Protein AF-A0AA35R5V0-F1 (afdb_monomer_lite)

pLDDT: mean 74.31, std 9.07, range [49.41, 87.0]

Secondary structure (DSSP, 8-state):
-EEEEEEEETTEEEEEEEE--TT---HHHHHHHHHHHHHHHHHTT--SS-EEEEEE-S-------SHHHHHHTTTSEEEEEEEEEETTEEEEEEEEEEEETTEEEEEETTS-EEEEESS--

Foldseek 3Di:
DKDWDWDDDLAEIEIEIADDDAQDDDPVNQVVCQVVVVVVCVVVVVHPYDYHYHYHHPDPPPPPPALVVLVVQAQHWDWDAAPDQDVNDRIAIAHFHDGDRFWTWGQGPVRDIDIAGPPRD

Structure (mmCIF, N/CA/C/O backbone):
data_AF-A0AA35R5V0-F1
#
_entry.id   AF-A0AA35R5V0-F1
#
loop_
_atom_site.group_PDB
_atom_site.id
_atom_site.type_symbol
_atom_site.label_atom_id
_atom_site.label_alt_id
_atom_site.label_comp_id
_atom_site.label_asym_id
_atom_site.label_entity_id
_atom_site.label_seq_id
_atom_site.pdbx_PDB_ins_code
_atom_site.Cartn_x
_atom_site.Cartn_y
_atom_site.Cartn_z
_atom_site.occupancy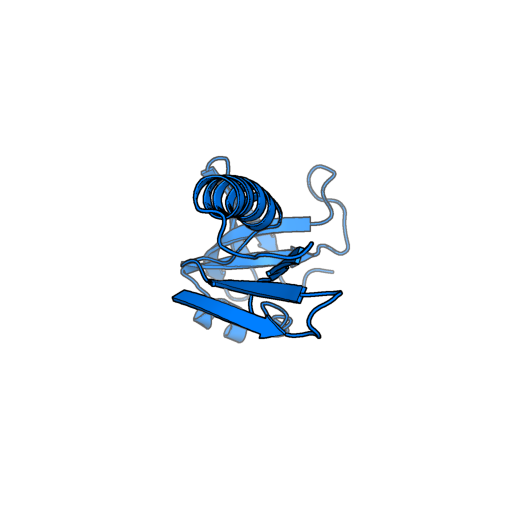
_atom_site.B_iso_or_equiv
_atom_site.auth_seq_id
_atom_site.auth_comp_id
_atom_site.auth_asym_id
_atom_site.auth_atom_id
_atom_site.pdbx_PDB_model_num
ATOM 1 N N . MET A 1 1 ? -11.446 -4.485 -2.798 1.00 61.31 1 MET A N 1
ATOM 2 C CA . MET A 1 1 ? -12.205 -4.832 -1.579 1.00 61.31 1 MET A CA 1
ATOM 3 C C . MET A 1 1 ? -12.143 -3.644 -0.629 1.00 61.31 1 MET A C 1
ATOM 5 O O . MET A 1 1 ? -11.156 -2.916 -0.686 1.00 61.31 1 MET A O 1
ATOM 9 N N . VAL A 1 2 ? -13.176 -3.391 0.172 1.00 70.44 2 VAL A N 1
ATOM 10 C CA . VAL A 1 2 ? -13.126 -2.376 1.235 1.00 70.44 2 VAL A CA 1
ATOM 11 C C . VAL A 1 2 ? -13.579 -3.052 2.514 1.00 70.44 2 VAL A C 1
ATOM 13 O O . VAL A 1 2 ? -14.650 -3.651 2.522 1.00 70.44 2 VAL A O 1
ATOM 16 N N . ASP A 1 3 ? -12.746 -2.986 3.541 1.00 75.56 3 ASP A N 1
ATOM 17 C CA . ASP A 1 3 ? -13.029 -3.533 4.864 1.00 75.56 3 ASP A CA 1
ATOM 18 C C . ASP A 1 3 ? -13.086 -2.379 5.873 1.00 75.56 3 ASP A C 1
ATOM 20 O O . ASP A 1 3 ? -12.347 -1.400 5.728 1.00 75.56 3 ASP A O 1
ATOM 24 N N . ILE A 1 4 ? -14.024 -2.431 6.817 1.00 80.19 4 ILE A N 1
ATOM 25 C CA . ILE A 1 4 ? -14.302 -1.337 7.754 1.00 80.19 4 ILE A CA 1
ATOM 26 C C . ILE A 1 4 ? -14.350 -1.914 9.160 1.00 80.19 4 ILE A C 1
ATOM 28 O O . ILE A 1 4 ? -15.168 -2.786 9.449 1.00 80.19 4 ILE A O 1
ATOM 32 N N . GLU A 1 5 ? -13.526 -1.364 10.042 1.00 81.12 5 GLU A N 1
ATOM 33 C CA . GLU A 1 5 ? -13.457 -1.743 11.444 1.00 81.12 5 GLU A CA 1
ATOM 34 C C . GLU A 1 5 ? -13.734 -0.524 12.328 1.00 81.12 5 GLU A C 1
ATOM 36 O O . GLU A 1 5 ? -13.123 0.535 12.169 1.00 81.12 5 GLU A O 1
ATOM 41 N N . LEU A 1 6 ? -14.671 -0.666 13.268 1.00 80.25 6 LEU A N 1
ATOM 42 C CA . LEU A 1 6 ? -14.918 0.333 14.303 1.00 80.25 6 LEU A CA 1
ATOM 43 C C . LEU A 1 6 ? -14.220 -0.105 15.588 1.00 80.25 6 LEU A C 1
ATOM 45 O O . LEU A 1 6 ? -14.548 -1.144 16.159 1.00 80.25 6 LEU A O 1
ATOM 49 N N . THR A 1 7 ? -13.286 0.708 16.061 1.00 78.44 7 THR A N 1
ATOM 50 C CA . THR A 1 7 ? -12.549 0.472 17.304 1.00 78.44 7 THR A CA 1
ATOM 51 C C . THR A 1 7 ? -12.643 1.679 18.237 1.00 78.44 7 THR A C 1
ATOM 53 O O . THR A 1 7 ? -13.113 2.754 17.862 1.00 78.44 7 THR A O 1
ATOM 56 N N . GLY A 1 8 ? -12.227 1.496 19.490 1.00 73.31 8 GLY A N 1
ATOM 57 C CA . GLY A 1 8 ? -12.258 2.542 20.512 1.00 73.31 8 GLY A CA 1
ATOM 58 C C . GLY A 1 8 ? -13.498 2.508 21.408 1.00 73.31 8 GLY A C 1
ATOM 59 O O . GLY A 1 8 ? -14.287 1.565 21.418 1.00 73.31 8 GLY A O 1
ATOM 60 N N . ASN A 1 9 ? -13.621 3.538 22.234 1.00 74.25 9 ASN A N 1
ATOM 61 C CA . ASN A 1 9 ? -14.614 3.699 23.293 1.00 74.25 9 ASN A CA 1
ATOM 62 C C . ASN A 1 9 ? -15.533 4.897 22.989 1.00 74.25 9 ASN A C 1
ATOM 64 O O . ASN A 1 9 ? -15.225 5.709 22.124 1.00 74.25 9 ASN A O 1
ATOM 68 N N . ARG A 1 10 ? -16.676 5.023 23.688 1.00 66.69 10 ARG A N 1
ATOM 69 C CA . ARG A 1 10 ? -17.729 6.029 23.390 1.00 66.69 10 ARG A CA 1
ATOM 70 C C . ARG A 1 10 ? -17.229 7.474 23.226 1.00 66.69 10 ARG A C 1
ATOM 72 O O . ARG A 1 10 ? -17.850 8.247 22.517 1.00 66.69 10 ARG A O 1
ATOM 79 N N . SER A 1 11 ? -16.130 7.845 23.875 1.00 71.19 11 SER A N 1
ATOM 80 C CA . SER A 1 11 ? -15.534 9.185 23.811 1.00 71.19 11 SER A CA 1
ATOM 81 C C . SER A 1 11 ? -14.436 9.353 22.749 1.00 71.19 11 SER A C 1
ATOM 83 O O . SER A 1 11 ? -14.046 10.486 22.477 1.00 71.19 11 SER A O 1
ATOM 85 N N . GLN A 1 12 ? -13.919 8.266 22.165 1.00 71.12 12 GLN A N 1
ATOM 86 C CA . GLN A 1 12 ? -12.884 8.269 21.125 1.00 71.12 12 GLN A CA 1
ATOM 87 C C . GLN A 1 12 ? -13.117 7.098 20.162 1.00 71.12 12 GLN A C 1
ATOM 89 O O . GLN A 1 12 ? -12.480 6.049 20.273 1.00 71.12 12 GLN A O 1
ATOM 94 N N . GLN A 1 13 ? -14.050 7.269 19.225 1.00 82.44 13 GLN A N 1
ATOM 95 C CA . GLN A 1 13 ? -14.308 6.264 18.193 1.00 82.44 13 GLN A CA 1
ATOM 96 C C . GLN A 1 13 ? -13.274 6.376 17.071 1.00 82.44 13 GLN A C 1
ATOM 98 O O . GLN A 1 13 ? -12.958 7.474 16.612 1.00 82.44 13 GLN A O 1
ATOM 103 N N . ILE A 1 14 ? -12.754 5.242 16.612 1.00 84.25 14 ILE A N 1
ATOM 104 C CA . ILE A 1 14 ? -11.834 5.149 15.480 1.00 84.25 14 ILE A CA 1
ATOM 105 C C . ILE A 1 14 ? -12.502 4.295 14.406 1.00 84.25 14 ILE A C 1
ATOM 107 O O . ILE A 1 14 ? -12.871 3.149 14.651 1.00 84.25 14 ILE A O 1
ATOM 111 N N . ILE A 1 15 ? -12.649 4.861 13.213 1.00 85.75 15 ILE A N 1
ATOM 112 C CA . ILE A 1 15 ? -13.161 4.161 12.037 1.00 85.75 15 ILE A CA 1
ATOM 113 C C . ILE A 1 15 ? -11.956 3.860 11.155 1.00 85.75 15 ILE A C 1
ATOM 115 O O . ILE A 1 15 ? -11.420 4.762 10.509 1.00 85.75 15 ILE A O 1
ATOM 119 N N . GLN A 1 16 ? -11.509 2.608 11.149 1.00 85.88 16 GLN A N 1
ATOM 120 C CA . GLN A 1 16 ? -10.457 2.146 10.254 1.00 85.88 16 GLN A CA 1
ATOM 121 C C . GLN A 1 16 ? -11.060 1.589 8.976 1.00 85.88 16 GLN A C 1
ATOM 123 O O . GLN A 1 16 ? -11.891 0.689 9.002 1.00 85.88 16 GLN A O 1
ATOM 128 N N . VAL A 1 17 ? -10.617 2.123 7.843 1.00 83.69 17 VAL A N 1
ATOM 129 C CA . VAL A 1 17 ? -11.050 1.686 6.519 1.00 83.69 17 VAL A CA 1
ATOM 130 C C . VAL A 1 17 ? -9.849 1.154 5.757 1.00 83.69 17 VAL A C 1
ATOM 132 O O . VAL A 1 17 ? -8.913 1.891 5.434 1.00 83.69 17 VAL A O 1
ATOM 135 N N . TYR A 1 18 ? -9.895 -0.133 5.438 1.00 81.88 18 TYR A N 1
ATOM 136 C CA . TYR A 1 18 ? -8.913 -0.809 4.611 1.00 81.88 18 TYR A CA 1
ATOM 137 C C . TYR A 1 18 ? -9.385 -0.815 3.169 1.00 81.88 18 TYR A C 1
ATOM 139 O O . TYR A 1 18 ? -10.326 -1.517 2.803 1.00 81.88 18 TYR A O 1
ATOM 147 N N . ILE A 1 19 ? -8.716 -0.034 2.329 1.00 79.44 19 ILE A N 1
ATOM 148 C CA . ILE A 1 19 ? -9.016 0.015 0.903 1.00 79.44 19 ILE A CA 1
ATOM 149 C C . ILE A 1 19 ? -8.055 -0.862 0.113 1.00 79.44 19 ILE A C 1
ATOM 151 O O . ILE A 1 19 ? -6.836 -0.822 0.287 1.00 79.44 19 ILE A O 1
ATOM 155 N N . GLU A 1 20 ? -8.615 -1.626 -0.816 1.00 70.69 20 GLU A N 1
ATOM 156 C CA . GLU A 1 20 ? -7.876 -2.423 -1.779 1.00 70.69 20 GLU A CA 1
ATOM 157 C C . GLU A 1 20 ? -8.391 -2.144 -3.190 1.00 70.69 20 GLU A C 1
ATOM 159 O O . GLU A 1 20 ? -9.583 -2.263 -3.493 1.00 70.69 20 GLU A O 1
ATOM 164 N N . LYS A 1 21 ? -7.454 -1.802 -4.072 1.00 68.69 21 LYS A N 1
ATOM 165 C CA . LYS A 1 21 ? -7.695 -1.488 -5.478 1.00 68.69 21 LYS A CA 1
ATOM 166 C C . LYS A 1 21 ? -6.804 -2.368 -6.342 1.00 68.69 21 LYS A C 1
ATOM 168 O O . LYS A 1 21 ? -5.626 -2.546 -6.026 1.00 68.69 21 LYS A O 1
ATOM 173 N N . SER A 1 22 ? -7.339 -2.876 -7.452 1.00 51.97 22 SER A N 1
ATOM 174 C CA . SER A 1 22 ? -6.546 -3.597 -8.450 1.00 51.97 22 SER A CA 1
ATOM 175 C C . SER A 1 22 ? -5.408 -2.701 -8.933 1.00 51.97 22 SER A C 1
ATOM 177 O O . SER A 1 22 ? -5.629 -1.611 -9.462 1.00 51.97 22 SER A O 1
ATOM 179 N N . GLY A 1 23 ? -4.172 -3.135 -8.690 1.00 57.84 23 GLY A N 1
ATOM 180 C CA . GLY A 1 23 ? -3.003 -2.289 -8.887 1.00 57.84 23 GLY A CA 1
ATOM 181 C C . GLY A 1 23 ? -2.744 -1.324 -7.731 1.00 57.84 23 GLY A C 1
ATOM 182 O O . GLY A 1 23 ? -2.339 -0.196 -7.978 1.00 57.84 23 GLY A O 1
ATOM 183 N N . GLY A 1 24 ? -2.943 -1.739 -6.483 1.00 63.09 24 GLY A N 1
ATOM 184 C CA . GLY A 1 24 ? -2.437 -1.068 -5.286 1.00 63.09 24 GLY A CA 1
ATOM 185 C C . GLY A 1 24 ? -3.029 0.312 -4.982 1.00 63.09 24 GLY A C 1
ATOM 186 O O . GLY A 1 24 ? -3.498 1.063 -5.844 1.00 63.09 24 GLY A O 1
ATOM 187 N N . VAL A 1 25 ? -2.956 0.675 -3.710 1.00 68.00 25 VAL A N 1
ATOM 188 C CA . VAL A 1 25 ? -3.471 1.943 -3.193 1.00 68.00 25 VAL A CA 1
ATOM 189 C C . VAL A 1 25 ? -2.326 2.935 -3.040 1.00 68.00 25 VAL A C 1
ATOM 191 O O . VAL A 1 25 ? -1.247 2.585 -2.562 1.00 68.00 25 VAL A O 1
ATOM 194 N N . LEU A 1 26 ? -2.527 4.181 -3.471 1.00 68.62 26 LEU A N 1
ATOM 195 C CA . LEU A 1 26 ? -1.607 5.265 -3.137 1.00 68.62 26 LEU A CA 1
ATOM 196 C C . LEU A 1 26 ? -2.130 6.105 -1.993 1.00 68.62 26 LEU A C 1
ATOM 198 O O . LEU A 1 26 ? -3.328 6.202 -1.777 1.00 68.62 26 LEU A O 1
ATOM 202 N N . ILE A 1 27 ? -1.215 6.868 -1.403 1.00 70.56 27 ILE A N 1
ATOM 203 C CA . ILE A 1 27 ? -1.540 7.949 -0.471 1.00 70.56 27 ILE A CA 1
ATOM 204 C C . ILE A 1 27 ? -2.594 8.894 -1.066 1.00 70.56 27 ILE A C 1
ATOM 206 O O . ILE A 1 27 ? -3.505 9.295 -0.360 1.00 70.56 27 ILE A O 1
ATOM 210 N N . SER A 1 28 ? -2.525 9.212 -2.368 1.00 70.25 28 SER A N 1
ATOM 211 C CA . SER A 1 28 ? -3.558 10.039 -3.011 1.00 70.25 28 SER A CA 1
ATOM 212 C C . SER A 1 28 ? -4.934 9.373 -2.995 1.00 70.25 28 SER A C 1
ATOM 214 O O . SER A 1 28 ? -5.922 10.059 -2.790 1.00 70.25 28 SER A O 1
ATOM 216 N N . ASP A 1 29 ? -4.988 8.053 -3.208 1.00 76.00 29 ASP A N 1
ATOM 217 C CA . ASP A 1 29 ? -6.242 7.302 -3.139 1.00 76.00 29 ASP A CA 1
ATOM 218 C C . ASP A 1 29 ? -6.765 7.312 -1.681 1.00 76.00 29 ASP A C 1
ATOM 220 O O . ASP A 1 29 ? -7.940 7.587 -1.472 1.00 76.00 29 ASP A O 1
ATOM 224 N N . CYS A 1 30 ? -5.896 7.152 -0.669 1.00 78.38 30 CYS A N 1
ATOM 225 C CA . CYS A 1 30 ? -6.278 7.294 0.746 1.00 78.38 30 CYS A CA 1
ATOM 226 C C . CYS A 1 30 ? -6.842 8.687 1.069 1.00 78.38 30 CYS A C 1
ATOM 228 O O . CYS A 1 30 ? -7.850 8.792 1.756 1.00 78.38 30 CYS A O 1
ATOM 230 N N . VAL A 1 31 ? -6.218 9.757 0.563 1.00 79.19 31 VAL A N 1
ATOM 231 C CA . VAL A 1 31 ? -6.675 11.140 0.790 1.00 79.19 31 VAL A CA 1
ATOM 232 C C . VAL A 1 31 ? -8.036 11.386 0.144 1.00 79.19 31 VAL A C 1
ATOM 234 O O . VAL A 1 31 ? -8.905 11.981 0.775 1.00 79.19 31 VAL A O 1
ATOM 237 N N . THR A 1 32 ? -8.236 10.928 -1.095 1.00 83.38 32 THR A N 1
ATOM 238 C CA . THR A 1 32 ? -9.525 11.058 -1.788 1.00 83.38 32 THR A CA 1
ATOM 239 C C . THR A 1 32 ? -10.624 10.327 -1.032 1.00 83.38 32 THR A C 1
ATOM 241 O O . THR A 1 32 ? -11.645 10.930 -0.718 1.00 83.38 32 THR A O 1
ATOM 244 N N . VAL A 1 33 ? -10.390 9.061 -0.678 1.00 84.44 33 VAL A N 1
ATOM 245 C CA . VAL A 1 33 ? -11.377 8.266 0.058 1.00 84.44 33 VAL A CA 1
ATOM 246 C C . VAL A 1 33 ? -11.634 8.870 1.443 1.00 84.44 33 VAL A C 1
ATOM 248 O O . VAL A 1 33 ? -12.773 8.880 1.887 1.00 84.44 33 VAL A O 1
ATOM 251 N N . SER A 1 34 ? -10.620 9.436 2.106 1.00 83.75 34 SER A N 1
ATOM 252 C CA . SER A 1 34 ? -10.774 10.022 3.445 1.00 83.75 34 SER A CA 1
ATOM 253 C C . SER A 1 34 ? -11.651 11.259 3.438 1.00 83.75 34 SER A C 1
ATOM 255 O O . SER A 1 34 ? -12.374 11.476 4.404 1.00 83.75 34 SER A O 1
ATOM 257 N N . ARG A 1 35 ? -11.584 12.068 2.377 1.00 85.25 35 ARG A N 1
ATOM 258 C CA . ARG A 1 35 ? -12.461 13.233 2.230 1.00 85.25 35 ARG A CA 1
ATOM 259 C C . ARG A 1 35 ? -13.886 12.798 1.932 1.00 85.25 35 ARG A C 1
ATOM 261 O O . ARG A 1 35 ? -14.789 13.168 2.664 1.00 85.25 35 ARG A O 1
ATOM 268 N N . GLU A 1 36 ? -14.055 11.943 0.928 1.00 86.25 36 GLU A N 1
ATOM 269 C CA . GLU A 1 36 ? -15.384 11.533 0.470 1.00 86.25 36 GLU A CA 1
ATOM 270 C C . GLU A 1 36 ? -16.143 10.700 1.517 1.00 86.25 36 GLU A C 1
ATOM 272 O O . GLU A 1 36 ? -17.353 10.856 1.674 1.00 86.25 36 GLU A O 1
ATOM 277 N N . LEU A 1 37 ? -15.446 9.834 2.265 1.00 84.19 37 LEU A N 1
ATOM 278 C CA . LEU A 1 37 ? -16.050 9.117 3.391 1.00 84.19 37 LEU A CA 1
ATOM 279 C C . LEU A 1 37 ? -16.355 10.048 4.558 1.00 84.19 37 LEU A C 1
ATOM 281 O O . LEU A 1 37 ? -17.427 9.909 5.131 1.00 84.19 37 LEU A O 1
ATOM 285 N N . GLY A 1 38 ? -15.460 10.982 4.894 1.00 83.12 38 GLY A N 1
ATOM 286 C CA . GLY A 1 38 ? -15.712 11.966 5.950 1.00 83.12 38 GLY A CA 1
ATOM 287 C C . GLY A 1 38 ? -16.980 12.770 5.672 1.00 83.12 38 GLY A C 1
ATOM 288 O O . GLY A 1 38 ? -17.912 12.727 6.462 1.00 83.12 38 GLY A O 1
ATOM 289 N N . GLU A 1 39 ? -17.080 13.375 4.484 1.00 84.69 39 GLU A N 1
ATOM 290 C CA . GLU A 1 39 ? -18.253 14.166 4.084 1.00 84.69 39 GLU A CA 1
ATOM 291 C C . GLU A 1 39 ? -19.560 13.362 4.158 1.00 84.69 39 GLU A C 1
ATOM 293 O O . GLU A 1 39 ? -20.577 13.864 4.630 1.00 84.69 39 GLU A O 1
ATOM 298 N N . ARG A 1 40 ? -19.539 12.088 3.748 1.00 83.75 40 ARG A N 1
ATOM 299 C CA . ARG A 1 40 ? -20.717 11.212 3.845 1.00 83.75 40 ARG A CA 1
ATOM 300 C C . ARG A 1 40 ? -21.064 10.790 5.269 1.00 83.75 40 ARG A C 1
ATOM 302 O O . ARG A 1 40 ? -22.238 10.547 5.544 1.00 83.75 40 ARG A O 1
ATOM 309 N N . LEU A 1 41 ? -20.068 10.623 6.133 1.00 80.31 41 LEU A N 1
ATOM 310 C CA . LEU A 1 41 ? -20.276 10.278 7.539 1.00 80.31 41 LEU A CA 1
ATOM 311 C C . LEU A 1 41 ? -20.858 11.471 8.307 1.00 80.31 41 LEU A C 1
ATOM 313 O O . LEU A 1 41 ? -21.772 11.269 9.103 1.00 80.31 41 LEU A O 1
ATOM 317 N N . ASP A 1 42 ? -20.392 12.688 8.010 1.00 78.19 42 ASP A N 1
ATOM 318 C CA . ASP A 1 42 ? -20.946 13.934 8.548 1.00 78.19 42 ASP A CA 1
ATOM 319 C C . ASP A 1 42 ? -22.375 14.198 8.039 1.00 78.19 42 ASP A C 1
ATOM 321 O O . ASP A 1 42 ? -23.253 14.527 8.829 1.00 78.19 42 ASP A O 1
ATOM 325 N N . GLU A 1 43 ? -22.662 13.992 6.745 1.00 81.81 43 GLU A N 1
ATOM 326 C CA . GLU A 1 43 ? -24.017 14.191 6.194 1.00 81.81 43 GLU A CA 1
ATOM 327 C C . GLU A 1 43 ? -25.058 13.243 6.814 1.00 81.81 43 GLU A C 1
ATOM 329 O O 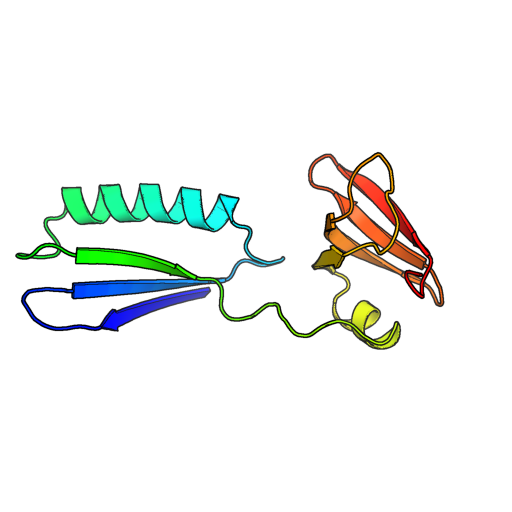. GLU A 1 43 ? -26.222 13.606 6.983 1.00 81.81 43 GLU A O 1
ATOM 334 N N . LYS A 1 44 ? -24.652 12.011 7.136 1.00 75.56 44 LYS A N 1
ATOM 335 C CA . LYS A 1 44 ? -25.553 10.974 7.652 1.00 75.56 44 LYS A CA 1
ATOM 336 C C . LYS A 1 44 ? -25.628 10.896 9.176 1.00 75.56 44 LYS A C 1
ATOM 338 O O . LYS A 1 44 ? -26.322 10.005 9.661 1.00 75.56 44 LYS A O 1
ATOM 343 N N . ASP A 1 45 ? -24.932 11.778 9.896 1.00 69.94 45 ASP A N 1
ATOM 344 C CA . ASP A 1 45 ? -24.881 11.810 11.367 1.00 69.94 45 ASP A CA 1
ATOM 345 C C . ASP A 1 45 ? -24.613 10.408 11.960 1.00 69.94 45 ASP A C 1
ATOM 347 O O . ASP A 1 45 ? -25.294 9.915 12.856 1.00 69.94 45 ASP A O 1
ATOM 351 N N . VAL A 1 46 ? -23.652 9.682 11.371 1.00 65.75 46 VAL A N 1
ATOM 352 C CA . VAL A 1 46 ? -23.478 8.233 11.620 1.00 65.75 46 VAL A CA 1
ATOM 353 C C . VAL A 1 46 ? -22.933 7.946 13.027 1.00 65.75 46 VAL A C 1
ATOM 355 O O . VAL A 1 46 ? -22.972 6.806 13.492 1.00 65.75 46 VAL A O 1
ATOM 358 N N . THR A 1 47 ? -22.424 8.966 13.723 1.00 63.06 47 THR A N 1
ATOM 359 C CA . THR A 1 47 ? -21.856 8.845 15.068 1.00 63.06 47 THR A CA 1
ATOM 360 C C . THR A 1 47 ? -22.335 9.982 15.968 1.00 63.06 47 THR A C 1
ATOM 362 O O . THR A 1 47 ? -22.121 11.146 15.648 1.00 63.06 47 THR A O 1
ATOM 365 N N . GLU A 1 48 ? -22.862 9.653 17.148 1.00 64.12 48 GLU A N 1
ATOM 366 C CA . GLU A 1 48 ? -23.283 10.636 18.166 1.00 64.12 48 GLU A CA 1
ATOM 367 C C . GLU A 1 48 ? -22.094 11.354 18.853 1.00 64.12 48 GLU A C 1
ATOM 369 O O . GLU A 1 48 ? -22.276 12.312 19.606 1.00 64.12 48 GLU A O 1
ATOM 374 N N . ASN A 1 49 ? -20.857 10.899 18.614 1.00 66.19 49 ASN A N 1
ATOM 375 C CA . ASN A 1 49 ? -19.636 11.348 19.285 1.00 66.19 49 ASN A CA 1
ATOM 376 C C . ASN A 1 49 ? -18.507 11.642 18.283 1.00 66.19 49 ASN A C 1
ATOM 378 O O . ASN A 1 49 ? -18.497 11.137 17.165 1.00 66.19 49 ASN A O 1
ATOM 382 N N . SER A 1 50 ? -17.505 12.428 18.698 1.00 73.19 50 SER A N 1
ATOM 383 C CA . SER A 1 50 ? -16.328 12.711 17.866 1.00 73.19 50 SER A CA 1
ATOM 384 C C . SER A 1 50 ? -15.584 11.427 17.480 1.00 73.19 50 SER A C 1
ATOM 386 O O . SER A 1 50 ? -15.185 10.642 18.346 1.00 73.19 50 SER A O 1
ATOM 388 N N . TYR A 1 51 ? -15.352 11.250 16.179 1.00 79.50 51 TYR A N 1
ATOM 389 C CA . TYR A 1 51 ? -14.657 10.097 15.615 1.00 79.50 51 TYR A CA 1
ATOM 390 C C . TYR A 1 51 ? -13.330 10.498 14.953 1.00 79.50 51 TYR A C 1
ATOM 392 O O . TYR A 1 51 ? -13.108 11.649 14.573 1.00 79.50 51 TYR A O 1
ATOM 400 N N . ARG A 1 52 ? -12.425 9.529 14.800 1.00 82.38 52 ARG A N 1
ATOM 401 C CA . ARG A 1 52 ? -11.208 9.633 13.990 1.00 82.38 52 ARG A CA 1
ATOM 402 C C . ARG A 1 52 ? -11.298 8.640 12.837 1.00 82.38 52 ARG A C 1
ATOM 404 O O . ARG A 1 52 ? -11.377 7.438 13.067 1.00 82.38 52 ARG A O 1
ATOM 411 N N . LEU A 1 53 ? -11.259 9.141 11.606 1.00 85.00 53 LEU A N 1
ATOM 412 C CA . LEU A 1 53 ? -11.212 8.312 10.403 1.00 85.00 53 LEU A CA 1
ATOM 413 C C . LEU A 1 53 ? -9.757 8.001 10.034 1.00 85.00 53 LEU A C 1
ATOM 415 O O . LEU A 1 53 ? -8.953 8.912 9.831 1.00 85.00 53 LEU A O 1
ATOM 419 N N . GLU A 1 54 ? -9.425 6.719 9.916 1.00 84.00 54 GLU A N 1
ATOM 420 C CA . GLU A 1 54 ? -8.118 6.240 9.471 1.00 84.00 54 GLU A CA 1
ATOM 421 C C . GLU A 1 54 ? -8.271 5.407 8.199 1.00 84.00 54 GLU A C 1
ATOM 423 O O . GLU A 1 54 ? -8.999 4.419 8.176 1.00 84.00 54 GLU A O 1
ATOM 428 N N . ILE A 1 55 ? -7.562 5.785 7.131 1.00 82.25 55 ILE A N 1
ATOM 429 C CA . ILE A 1 55 ? -7.582 5.038 5.869 1.00 82.25 55 ILE A CA 1
ATOM 430 C C . ILE A 1 55 ? -6.236 4.388 5.616 1.00 82.25 55 ILE A C 1
ATOM 432 O O . ILE A 1 55 ? -5.230 5.061 5.378 1.00 82.25 55 ILE A O 1
ATOM 436 N N . SER A 1 56 ? -6.262 3.064 5.579 1.00 74.12 56 SER A N 1
ATOM 437 C CA . SER A 1 56 ? -5.098 2.219 5.380 1.00 74.12 56 SER A CA 1
ATOM 438 C C . SER A 1 56 ? -5.285 1.340 4.152 1.00 74.12 56 SER A C 1
ATOM 440 O O . SER A 1 56 ? -6.393 1.036 3.724 1.00 74.12 56 SER A O 1
ATOM 442 N N . SER A 1 57 ? -4.180 0.916 3.550 1.00 72.50 57 SER A N 1
ATOM 443 C CA . SER A 1 57 ? -4.196 -0.191 2.594 1.00 72.50 57 SER A CA 1
ATOM 444 C C . SER A 1 57 ? -3.631 -1.424 3.292 1.00 72.50 57 SER A C 1
ATOM 446 O O . SER A 1 57 ? -2.547 -1.295 3.876 1.00 72.50 57 SER A O 1
ATOM 448 N N . PRO A 1 58 ? -4.282 -2.596 3.229 1.00 62.22 58 PRO A N 1
ATOM 449 C CA . PRO A 1 58 ? -3.741 -3.818 3.804 1.00 62.22 58 PRO A CA 1
ATOM 450 C C . PRO A 1 58 ? -2.471 -4.216 3.032 1.00 62.22 58 PRO A C 1
ATOM 452 O O . PRO A 1 58 ? -2.515 -4.753 1.934 1.00 62.22 58 PRO A O 1
ATOM 455 N N . GLY A 1 59 ? -1.317 -3.842 3.588 1.00 54.31 59 GLY A N 1
ATOM 456 C CA . GLY A 1 59 ? 0.019 -4.367 3.308 1.00 54.31 59 GLY A CA 1
ATOM 457 C C . GLY A 1 59 ? 0.421 -4.629 1.850 1.00 54.31 59 GLY A C 1
ATOM 458 O O . GLY A 1 59 ? 0.436 -5.773 1.410 1.00 54.31 59 GLY A O 1
ATOM 459 N N . ILE A 1 60 ? 0.982 -3.623 1.167 1.00 49.41 60 ILE A N 1
ATOM 460 C CA . ILE A 1 60 ? 2.002 -3.870 0.127 1.00 49.41 60 ILE A CA 1
ATOM 461 C C . ILE A 1 60 ? 3.381 -3.573 0.724 1.00 49.41 60 ILE A C 1
ATOM 463 O O . ILE A 1 60 ? 4.036 -2.599 0.361 1.00 49.41 60 ILE A O 1
ATOM 467 N N . GLU A 1 61 ? 3.839 -4.405 1.657 1.00 54.19 61 GLU A N 1
ATOM 468 C CA . GLU A 1 61 ? 5.259 -4.437 2.044 1.00 54.19 61 GLU A CA 1
ATOM 469 C C . GLU A 1 61 ? 5.807 -5.864 2.072 1.00 54.19 61 GLU A C 1
ATOM 471 O O . GLU A 1 61 ? 6.568 -6.243 2.956 1.00 54.19 61 GLU A O 1
ATOM 476 N N . ARG A 1 62 ? 5.493 -6.663 1.042 1.00 54.09 62 ARG A N 1
ATOM 477 C CA . ARG A 1 62 ? 6.430 -7.718 0.639 1.00 54.09 62 ARG A CA 1
ATOM 478 C C . ARG A 1 62 ? 7.503 -7.084 -0.246 1.00 54.09 62 ARG A C 1
ATOM 480 O O . ARG A 1 62 ? 7.211 -6.759 -1.397 1.00 54.09 62 ARG A O 1
ATOM 487 N N . PRO A 1 63 ? 8.728 -6.850 0.262 1.00 57.75 63 PRO A N 1
ATOM 488 C CA . PRO A 1 63 ? 9.812 -6.376 -0.581 1.00 57.75 63 PRO A CA 1
ATOM 489 C C . PRO A 1 63 ? 10.098 -7.439 -1.643 1.00 57.75 63 PRO A C 1
ATOM 491 O O . PRO A 1 63 ? 10.469 -8.564 -1.311 1.00 57.75 63 PRO A O 1
ATOM 494 N N . LEU A 1 64 ? 9.924 -7.082 -2.915 1.00 62.53 64 LEU A N 1
ATOM 495 C CA . LEU A 1 64 ? 10.309 -7.927 -4.042 1.00 62.53 64 LEU A CA 1
ATOM 496 C C . LEU A 1 64 ? 11.840 -8.025 -4.049 1.00 62.53 64 LEU A C 1
ATOM 498 O O . LEU A 1 64 ? 12.530 -7.041 -4.320 1.00 62.53 64 LEU A O 1
ATOM 502 N N . ARG A 1 65 ? 12.367 -9.185 -3.641 1.00 62.31 65 ARG A N 1
ATOM 503 C CA . ARG A 1 65 ? 13.812 -9.429 -3.479 1.00 62.31 65 ARG A CA 1
ATOM 504 C C . ARG A 1 65 ? 14.411 -10.269 -4.605 1.00 62.31 65 ARG A C 1
ATOM 506 O O 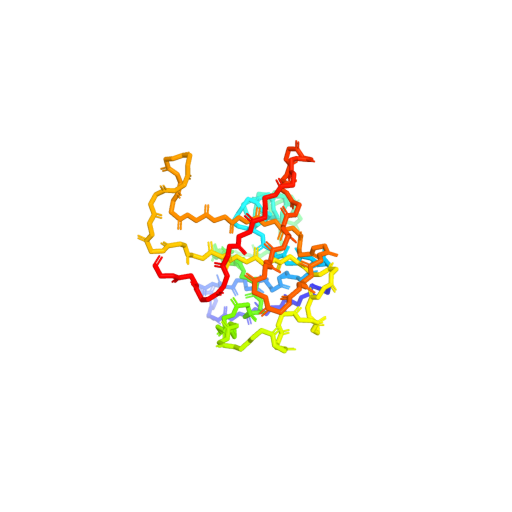. ARG A 1 65 ? 15.631 -10.275 -4.729 1.00 62.31 65 ARG A O 1
ATOM 513 N N . LYS A 1 66 ? 13.600 -10.975 -5.397 1.00 67.88 66 LYS A N 1
ATOM 514 C CA . LYS A 1 66 ? 14.050 -11.787 -6.537 1.00 67.88 66 LYS A CA 1
ATOM 515 C C . LYS A 1 66 ? 13.295 -11.389 -7.796 1.00 67.88 66 LYS A C 1
ATOM 517 O O . LYS A 1 66 ? 12.113 -11.074 -7.707 1.00 67.88 66 LYS A O 1
ATOM 522 N N . ILE A 1 67 ? 13.949 -11.473 -8.956 1.00 71.38 67 ILE A N 1
ATOM 523 C CA . ILE A 1 67 ? 13.325 -11.180 -10.258 1.00 71.38 67 ILE A CA 1
ATOM 524 C C . ILE A 1 67 ? 12.083 -12.056 -10.509 1.00 71.38 67 ILE A C 1
ATOM 526 O O . ILE A 1 67 ? 11.046 -11.548 -10.916 1.00 71.38 67 ILE A O 1
ATOM 530 N N . GLN A 1 68 ? 12.136 -13.325 -10.094 1.00 72.00 68 GLN A N 1
ATOM 531 C CA . GLN A 1 68 ? 11.019 -14.277 -10.170 1.00 72.00 68 GLN A CA 1
ATOM 532 C C . GLN A 1 68 ? 9.778 -13.840 -9.385 1.00 72.00 68 GLN A C 1
ATOM 534 O O . GLN A 1 68 ? 8.655 -14.206 -9.729 1.00 72.00 68 GLN A O 1
ATOM 539 N N . ASP A 1 69 ? 9.957 -13.063 -8.311 1.00 70.62 69 ASP A N 1
ATOM 540 C CA . ASP A 1 69 ? 8.812 -12.498 -7.608 1.00 70.62 69 ASP A CA 1
ATOM 541 C C . ASP A 1 69 ? 8.142 -11.443 -8.492 1.00 70.62 69 ASP A C 1
ATOM 543 O O . ASP A 1 69 ? 6.922 -11.444 -8.593 1.00 70.62 69 ASP A O 1
ATOM 547 N N . PHE A 1 70 ? 8.910 -10.591 -9.186 1.00 75.31 70 PHE A N 1
ATOM 548 C CA . PHE A 1 70 ? 8.357 -9.561 -10.073 1.00 75.31 70 PHE A CA 1
ATOM 549 C C . PHE A 1 70 ? 7.497 -10.165 -11.187 1.00 75.31 70 PHE A C 1
ATOM 551 O O . PHE A 1 70 ? 6.432 -9.619 -11.461 1.00 75.31 70 PHE A O 1
ATOM 558 N N . GLU A 1 71 ? 7.892 -11.302 -11.765 1.00 74.94 71 GLU A N 1
ATOM 559 C CA . GLU A 1 71 ? 7.103 -11.996 -12.796 1.00 74.94 71 GLU A CA 1
ATOM 560 C C . GLU A 1 71 ? 5.673 -12.310 -12.321 1.00 74.94 71 GLU A C 1
ATOM 562 O O . GLU A 1 71 ? 4.704 -12.095 -13.048 1.00 74.94 71 GLU A O 1
ATOM 567 N N . ARG A 1 72 ? 5.507 -12.718 -11.055 1.00 71.25 72 ARG A N 1
ATOM 568 C CA . ARG A 1 72 ? 4.186 -13.009 -10.462 1.00 71.25 72 ARG A CA 1
ATOM 569 C C . ARG A 1 72 ? 3.324 -11.767 -10.255 1.00 71.25 72 ARG A C 1
ATOM 571 O O . ARG A 1 72 ? 2.105 -11.877 -10.160 1.00 71.25 72 ARG A O 1
ATOM 578 N N . TYR A 1 73 ? 3.948 -10.597 -10.162 1.00 72.38 73 TYR A N 1
ATOM 579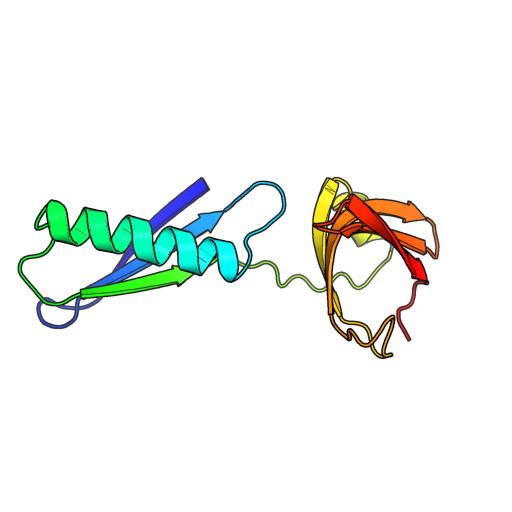 C CA . TYR A 1 73 ? 3.268 -9.318 -9.972 1.00 72.38 73 TYR A CA 1
ATOM 580 C C . TYR A 1 73 ? 3.188 -8.502 -11.266 1.00 72.38 73 TYR A C 1
ATOM 582 O O . TYR A 1 73 ? 2.802 -7.331 -11.218 1.00 72.38 73 TYR A O 1
ATOM 590 N N . VAL A 1 74 ? 3.504 -9.080 -12.431 1.00 80.62 74 VAL A N 1
ATOM 591 C CA . VAL A 1 74 ? 3.194 -8.447 -13.719 1.00 80.62 74 VAL A CA 1
ATOM 592 C C . VAL A 1 74 ? 1.690 -8.150 -13.767 1.00 80.62 74 VAL A C 1
ATOM 594 O O . VAL A 1 74 ? 0.853 -8.906 -13.276 1.00 80.62 74 VAL A O 1
ATOM 597 N N . GLY A 1 75 ? 1.336 -6.962 -14.244 1.00 74.62 75 GLY A N 1
ATOM 598 C CA . GLY A 1 75 ? -0.023 -6.430 -14.199 1.00 74.62 75 GLY A CA 1
ATOM 599 C C . GLY A 1 75 ? -0.411 -5.754 -12.877 1.00 74.62 75 GLY A C 1
ATOM 600 O O . GLY A 1 75 ? -1.419 -5.045 -12.846 1.00 74.62 75 GLY A O 1
ATOM 601 N N . HIS A 1 76 ? 0.382 -5.882 -11.811 1.00 72.38 76 HIS A N 1
ATOM 602 C CA . HIS A 1 76 ? 0.129 -5.232 -10.522 1.00 72.38 76 HIS A CA 1
ATOM 603 C C . HIS A 1 76 ? 0.907 -3.921 -10.399 1.00 72.38 76 HIS A C 1
ATOM 605 O O . HIS A 1 76 ? 1.901 -3.685 -11.080 1.00 72.38 76 HIS A O 1
ATOM 611 N N . ARG A 1 77 ? 0.463 -3.021 -9.519 1.00 71.81 77 ARG A N 1
ATOM 612 C CA . ARG A 1 77 ? 1.185 -1.769 -9.264 1.00 71.81 77 ARG A CA 1
ATOM 613 C C . ARG A 1 77 ? 2.252 -2.002 -8.219 1.00 71.81 77 ARG A C 1
ATOM 615 O O . ARG A 1 77 ? 1.968 -2.477 -7.125 1.00 71.81 77 ARG A O 1
ATOM 622 N N . VAL A 1 78 ? 3.469 -1.616 -8.567 1.00 74.75 78 VAL A N 1
ATOM 623 C CA . VAL A 1 78 ? 4.654 -1.791 -7.740 1.00 74.75 78 VAL A CA 1
ATOM 624 C C . VAL A 1 78 ? 5.224 -0.433 -7.349 1.00 74.75 78 VAL A C 1
ATOM 626 O O . VAL A 1 78 ? 5.178 0.545 -8.103 1.00 74.75 78 VAL A O 1
ATOM 629 N N . ARG A 1 79 ? 5.769 -0.368 -6.134 1.00 74.19 79 ARG A N 1
ATOM 630 C CA . ARG A 1 79 ? 6.547 0.770 -5.645 1.00 74.19 79 ARG A CA 1
ATOM 631 C C . ARG A 1 79 ? 8.007 0.357 -5.604 1.00 74.19 79 ARG A C 1
ATOM 633 O O . ARG A 1 79 ? 8.413 -0.398 -4.727 1.00 74.19 79 ARG A O 1
ATOM 640 N N . ILE A 1 80 ? 8.797 0.891 -6.525 1.00 76.12 80 ILE A N 1
ATOM 641 C CA . ILE A 1 80 ? 10.222 0.602 -6.626 1.00 76.12 80 ILE A CA 1
ATOM 642 C C . ILE A 1 80 ? 11.013 1.749 -6.000 1.00 76.12 80 ILE A C 1
ATOM 644 O O . ILE A 1 80 ? 10.894 2.912 -6.396 1.00 76.12 80 ILE A O 1
ATOM 648 N N . ARG A 1 81 ? 11.832 1.423 -5.000 1.00 72.31 81 ARG A N 1
ATOM 649 C CA . ARG A 1 81 ? 12.782 2.356 -4.392 1.00 72.31 81 ARG A CA 1
ATOM 650 C C . ARG A 1 81 ? 14.138 2.166 -5.061 1.00 72.31 81 ARG A C 1
ATOM 652 O O . ARG A 1 81 ? 14.714 1.089 -4.984 1.00 72.31 81 ARG A O 1
ATOM 659 N N . LEU A 1 82 ? 14.629 3.216 -5.707 1.00 72.44 82 LEU A N 1
ATOM 660 C CA . LEU A 1 82 ? 15.950 3.239 -6.323 1.00 72.44 82 LEU A CA 1
ATOM 661 C C . LEU A 1 82 ? 16.997 3.638 -5.283 1.00 72.44 82 LEU A C 1
ATOM 663 O O . LEU A 1 82 ? 16.740 4.513 -4.449 1.00 72.44 82 LEU A O 1
ATOM 667 N N . LYS A 1 83 ? 18.179 3.022 -5.344 1.00 65.62 83 LYS A N 1
ATOM 668 C CA . LYS A 1 83 ? 19.349 3.474 -4.580 1.00 65.62 83 LYS A CA 1
ATOM 669 C C . LYS A 1 83 ? 19.943 4.753 -5.193 1.00 65.62 83 LYS A C 1
ATOM 671 O O . LYS A 1 83 ? 20.234 5.699 -4.462 1.00 65.62 83 LYS A O 1
ATOM 676 N N . GLY A 1 84 ? 20.006 4.840 -6.525 1.00 65.19 84 GLY A N 1
ATOM 677 C CA . GLY A 1 84 ? 20.382 6.048 -7.272 1.00 65.19 84 GLY A CA 1
ATOM 678 C C . GLY A 1 84 ? 19.238 7.047 -7.529 1.00 65.19 84 GLY A C 1
ATOM 679 O O . GLY A 1 84 ? 18.054 6.761 -7.337 1.00 65.19 84 GLY A O 1
ATOM 680 N N . ARG A 1 85 ? 19.584 8.256 -7.998 1.00 60.41 85 ARG A N 1
ATOM 681 C CA . ARG A 1 85 ? 18.611 9.219 -8.549 1.00 60.41 85 ARG A CA 1
ATOM 682 C C . ARG A 1 85 ? 18.442 8.949 -10.043 1.00 60.41 85 ARG A C 1
ATOM 684 O O . ARG A 1 85 ? 19.370 9.186 -10.805 1.00 60.41 85 ARG A O 1
ATOM 691 N N . ARG A 1 86 ? 17.246 8.544 -10.479 1.00 63.84 86 ARG A N 1
ATOM 692 C CA . ARG A 1 86 ? 16.889 8.501 -11.907 1.00 63.84 86 ARG A CA 1
ATOM 693 C C . ARG A 1 86 ? 15.881 9.607 -12.198 1.00 63.84 86 ARG A C 1
ATOM 695 O O . ARG A 1 86 ? 14.858 9.683 -11.523 1.00 63.84 86 ARG A O 1
ATOM 702 N N . LYS A 1 87 ? 16.181 10.496 -13.153 1.00 62.50 87 LYS A N 1
ATOM 703 C CA . LYS A 1 87 ? 15.372 11.706 -13.433 1.00 62.50 87 LYS A CA 1
ATOM 704 C C . LYS A 1 87 ? 15.022 12.496 -12.145 1.00 62.50 87 LYS A C 1
ATOM 706 O O . LYS A 1 87 ? 13.884 12.907 -11.945 1.00 62.50 87 LYS A O 1
ATOM 711 N N . GLY A 1 88 ? 15.968 12.607 -11.204 1.00 65.94 88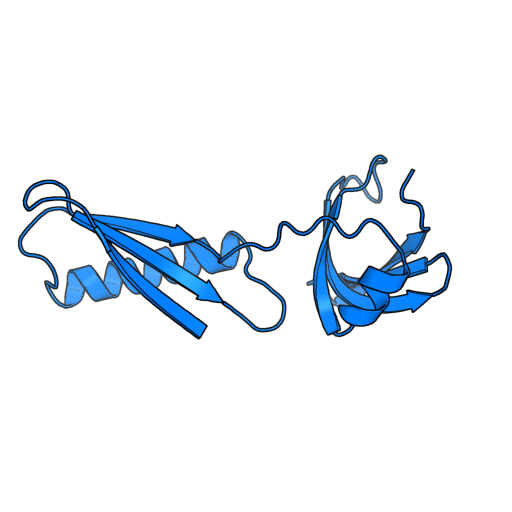 GLY A N 1
ATOM 712 C CA . GLY A 1 88 ? 15.776 13.294 -9.913 1.00 65.94 88 GLY A CA 1
ATOM 713 C C . GLY A 1 88 ? 14.897 12.570 -8.878 1.00 65.94 88 GLY A C 1
ATOM 714 O O . GLY A 1 88 ? 14.831 13.006 -7.730 1.00 65.94 88 GLY A O 1
ATOM 715 N N . LYS A 1 89 ? 14.267 11.438 -9.222 1.00 64.56 89 LYS A N 1
ATOM 716 C CA . LYS A 1 89 ? 13.369 10.684 -8.336 1.00 64.56 89 LYS A CA 1
ATOM 717 C C . LYS A 1 89 ? 14.068 9.431 -7.792 1.00 64.56 89 LYS A C 1
ATOM 719 O O . LYS A 1 89 ? 14.701 8.681 -8.529 1.00 64.56 89 LYS A O 1
ATOM 724 N N . ARG A 1 90 ? 13.948 9.199 -6.478 1.00 71.19 90 ARG A N 1
ATOM 725 C CA . ARG A 1 90 ? 14.433 7.982 -5.777 1.00 71.19 90 ARG A CA 1
ATOM 726 C C . ARG A 1 90 ? 13.352 6.907 -5.621 1.00 71.19 90 ARG A C 1
ATOM 728 O O . ARG A 1 90 ? 13.607 5.821 -5.112 1.00 71.19 90 ARG A O 1
ATOM 735 N N . LYS A 1 91 ? 12.115 7.234 -5.988 1.00 72.56 91 LYS A N 1
ATOM 736 C CA . LYS A 1 91 ? 10.948 6.362 -5.868 1.00 72.56 91 LYS A CA 1
ATOM 737 C C . LYS A 1 91 ? 10.202 6.400 -7.189 1.00 72.56 91 LYS A C 1
ATOM 739 O O . LYS A 1 91 ? 9.925 7.483 -7.704 1.00 72.56 91 LYS A O 1
ATOM 744 N N . ILE A 1 92 ? 9.886 5.226 -7.705 1.00 75.44 92 ILE A N 1
ATOM 745 C CA . ILE A 1 92 ? 9.073 5.038 -8.895 1.00 75.44 92 ILE A CA 1
ATOM 746 C C . ILE A 1 92 ? 7.840 4.252 -8.480 1.00 75.44 92 ILE A C 1
ATOM 748 O O . ILE A 1 92 ? 7.935 3.263 -7.755 1.00 75.44 92 ILE A O 1
ATOM 752 N N . VAL A 1 93 ? 6.677 4.726 -8.908 1.00 77.56 93 VAL A N 1
ATOM 753 C CA . VAL A 1 93 ? 5.404 4.072 -8.635 1.00 77.56 93 VAL A CA 1
ATOM 754 C C . VAL A 1 93 ? 4.661 3.934 -9.946 1.00 77.56 93 VAL A C 1
ATOM 756 O O . VAL A 1 93 ? 4.439 4.931 -10.634 1.00 77.56 93 VAL A O 1
ATOM 759 N N . GLY A 1 94 ? 4.279 2.710 -10.282 1.00 81.00 94 GLY A N 1
ATOM 760 C CA . GLY A 1 94 ? 3.598 2.429 -11.534 1.00 81.00 94 GLY A CA 1
ATOM 761 C C . GLY A 1 94 ? 3.232 0.960 -11.679 1.00 81.00 94 GLY A C 1
ATOM 762 O O . GLY A 1 94 ? 3.569 0.136 -10.828 1.00 81.00 94 GLY A O 1
ATOM 763 N N . LYS A 1 95 ? 2.480 0.647 -12.729 1.00 80.25 95 LYS A N 1
ATOM 764 C CA . LYS A 1 95 ? 2.041 -0.712 -13.038 1.00 80.25 95 LYS A CA 1
ATOM 765 C C . LYS A 1 95 ? 3.214 -1.490 -13.618 1.00 80.25 95 LYS A C 1
ATOM 767 O O . LYS A 1 95 ? 3.795 -1.055 -14.603 1.00 80.25 95 LYS A O 1
ATOM 772 N N . LEU A 1 96 ? 3.574 -2.610 -13.012 1.00 84.19 96 LEU A N 1
ATOM 773 C CA . LEU A 1 96 ? 4.537 -3.528 -13.590 1.00 84.19 96 LEU A CA 1
ATOM 774 C C . LEU A 1 96 ? 3.914 -4.115 -14.854 1.00 84.19 96 LEU A C 1
ATOM 776 O O . LEU A 1 96 ? 2.846 -4.718 -14.783 1.00 84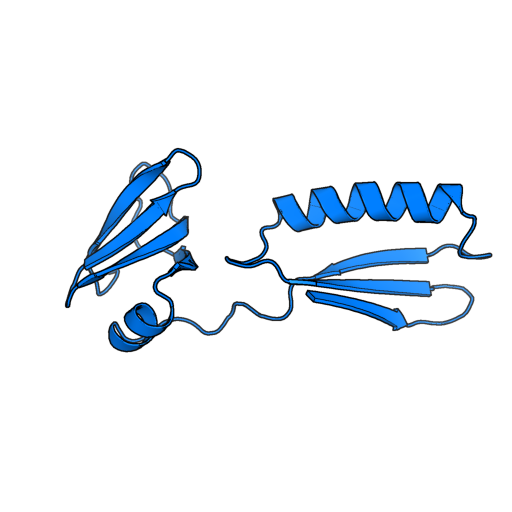.19 96 LEU A O 1
ATOM 780 N N . VAL A 1 97 ? 4.518 -3.862 -16.007 1.00 86.62 97 VAL A N 1
ATOM 781 C CA . VAL A 1 97 ? 3.978 -4.320 -17.295 1.00 86.62 97 VAL A CA 1
ATOM 782 C C . VAL A 1 97 ? 4.777 -5.471 -17.867 1.00 86.62 97 VAL A C 1
ATOM 784 O O . VAL A 1 97 ? 4.200 -6.311 -18.540 1.00 86.62 97 VAL A O 1
ATOM 787 N N . GLU A 1 98 ? 6.071 -5.523 -17.569 1.00 84.88 98 GLU A N 1
ATOM 788 C CA . GLU A 1 98 ? 6.975 -6.515 -18.130 1.00 84.88 98 GLU A CA 1
ATOM 789 C C . GLU A 1 98 ? 8.193 -6.667 -17.216 1.00 84.88 98 GLU A C 1
ATOM 791 O O . GLU A 1 98 ? 8.599 -5.723 -16.525 1.00 84.88 98 GLU A O 1
ATOM 796 N N . VAL A 1 99 ? 8.718 -7.885 -17.165 1.00 83.69 99 VAL A N 1
ATOM 797 C CA . VAL A 1 99 ? 9.890 -8.273 -16.387 1.00 83.69 99 VAL A CA 1
ATOM 798 C C . VAL A 1 99 ? 10.707 -9.207 -17.267 1.00 83.69 99 VAL A C 1
ATOM 800 O O . VAL A 1 99 ? 10.206 -10.246 -17.675 1.00 83.69 99 VAL A O 1
ATOM 803 N N . ASP A 1 100 ? 11.949 -8.827 -17.522 1.00 83.56 100 ASP A N 1
ATOM 804 C CA . ASP A 1 100 ? 12.999 -9.652 -18.110 1.00 83.56 100 ASP A CA 1
ATOM 805 C C . ASP A 1 100 ? 13.996 -10.076 -17.025 1.00 83.56 100 ASP A C 1
ATOM 807 O O . ASP A 1 100 ? 13.979 -9.555 -15.907 1.00 83.56 100 ASP A O 1
ATOM 811 N N . GLU A 1 101 ? 14.937 -10.956 -17.376 1.00 77.94 101 GLU A N 1
ATOM 812 C CA . GLU A 1 101 ? 15.960 -11.496 -16.466 1.00 77.94 101 GLU A CA 1
ATOM 813 C C . GLU A 1 101 ? 16.669 -10.421 -15.625 1.00 77.94 101 GLU A C 1
ATOM 815 O O . GLU A 1 101 ? 16.915 -10.620 -14.435 1.00 77.94 101 GLU A O 1
ATOM 820 N N . ASN A 1 102 ? 16.953 -9.260 -16.226 1.00 81.62 102 ASN A N 1
ATOM 821 C CA . ASN A 1 102 ? 17.631 -8.143 -15.565 1.00 81.62 102 ASN A CA 1
ATOM 822 C C . ASN A 1 102 ? 16.926 -6.795 -15.768 1.00 81.62 102 ASN A C 1
ATOM 824 O O . ASN A 1 102 ? 17.514 -5.757 -15.468 1.00 81.62 102 ASN A O 1
ATOM 828 N N . ILE A 1 103 ? 15.703 -6.752 -16.308 1.00 82.94 103 ILE A N 1
ATOM 829 C CA . ILE A 1 103 ? 15.013 -5.484 -16.595 1.00 82.94 103 ILE A CA 1
ATOM 830 C C . ILE A 1 103 ? 13.571 -5.538 -16.099 1.00 82.94 103 ILE A C 1
ATOM 832 O O . ILE A 1 103 ? 12.820 -6.450 -16.395 1.00 82.94 103 ILE A O 1
ATOM 836 N N . VAL A 1 104 ? 13.164 -4.523 -15.344 1.00 84.88 104 VAL A N 1
ATOM 837 C CA . VAL A 1 104 ? 11.814 -4.368 -14.804 1.00 84.88 104 VAL A CA 1
ATOM 838 C C . VAL A 1 104 ? 11.168 -3.157 -15.468 1.00 84.88 104 VAL A C 1
ATOM 840 O O . VAL A 1 104 ? 11.594 -2.019 -15.255 1.00 84.88 104 VAL A O 1
ATOM 843 N N . CYS A 1 105 ? 10.135 -3.382 -16.269 1.00 87.00 105 CYS A N 1
ATOM 844 C CA . CYS A 1 105 ? 9.408 -2.354 -17.003 1.00 87.00 105 CYS A CA 1
ATOM 845 C C . CYS A 1 105 ? 8.155 -1.927 -16.237 1.00 87.00 105 CYS A C 1
ATOM 847 O O . CYS A 1 105 ? 7.217 -2.698 -16.027 1.00 87.00 105 CYS A O 1
ATOM 849 N N . VAL A 1 106 ? 8.114 -0.655 -15.843 1.00 86.25 106 VAL A N 1
ATOM 850 C CA . VAL A 1 106 ? 7.008 -0.081 -15.073 1.00 86.25 106 VAL A CA 1
ATOM 851 C C . VAL A 1 106 ? 6.326 1.030 -15.858 1.00 86.25 106 VAL A C 1
ATOM 853 O O . VAL A 1 106 ? 6.957 2.018 -16.219 1.00 86.25 106 VAL A O 1
ATOM 856 N N . LEU A 1 107 ? 5.022 0.901 -16.072 1.00 84.25 107 LEU A N 1
ATOM 857 C CA . LEU A 1 107 ? 4.169 1.937 -16.636 1.00 84.25 107 LEU A CA 1
ATOM 858 C C . LEU A 1 107 ? 3.799 2.960 -15.559 1.00 84.25 107 LEU A C 1
ATOM 860 O O . LEU A 1 107 ? 3.120 2.655 -14.574 1.00 84.25 107 LEU A O 1
ATOM 864 N N . LEU A 1 108 ? 4.271 4.184 -15.744 1.00 82.50 108 LEU A N 1
ATOM 865 C CA . LEU A 1 108 ? 4.013 5.311 -14.866 1.00 82.50 108 LEU A CA 1
ATOM 866 C C . LEU A 1 108 ? 2.611 5.887 -15.104 1.00 82.50 108 LEU A C 1
ATOM 868 O O . LEU A 1 108 ? 1.943 5.604 -16.094 1.00 82.50 108 LEU A O 1
ATOM 872 N N . ARG A 1 109 ? 2.163 6.736 -14.174 1.00 72.19 109 ARG A N 1
ATOM 873 C CA . ARG A 1 109 ? 0.856 7.414 -14.252 1.00 72.19 109 ARG A CA 1
ATOM 874 C C . ARG A 1 109 ? 0.694 8.338 -15.459 1.00 72.19 109 ARG A C 1
ATOM 876 O O . ARG A 1 109 ? -0.432 8.631 -15.821 1.00 72.19 109 ARG A O 1
ATOM 883 N N . ASN A 1 110 ? 1.792 8.815 -16.028 1.00 75.81 110 ASN A N 1
ATOM 884 C CA . ASN A 1 110 ? 1.812 9.665 -17.216 1.00 75.81 110 ASN A CA 1
ATOM 885 C C . ASN A 1 110 ? 2.005 8.855 -18.505 1.00 75.81 110 ASN A C 1
ATOM 887 O O . ASN A 1 110 ? 2.547 9.383 -19.468 1.00 75.81 110 ASN A O 1
ATOM 891 N N . GLU A 1 111 ? 1.662 7.564 -18.475 1.00 76.50 111 GLU A N 1
ATOM 892 C CA . GLU A 1 111 ? 1.778 6.627 -19.600 1.00 76.50 111 GLU A CA 1
ATOM 893 C C . GLU A 1 111 ? 3.219 6.410 -20.107 1.00 76.50 111 GLU A C 1
ATOM 895 O O . GLU A 1 111 ? 3.453 5.618 -21.018 1.00 76.50 111 GLU A O 1
ATOM 900 N N . GLU A 1 112 ? 4.223 7.020 -19.463 1.00 81.25 112 GLU A N 1
ATOM 901 C CA . GLU A 1 112 ? 5.631 6.725 -19.711 1.00 81.25 112 GLU A CA 1
ATOM 902 C C . GLU A 1 112 ? 5.981 5.323 -19.196 1.00 81.25 112 GLU A C 1
ATOM 904 O O . GLU A 1 112 ? 5.647 4.942 -18.070 1.00 81.25 112 GLU A O 1
ATOM 909 N N . LYS A 1 113 ? 6.744 4.568 -19.987 1.00 84.62 113 LYS A N 1
ATOM 910 C CA . LYS A 1 113 ? 7.361 3.313 -19.547 1.00 84.62 113 LYS A CA 1
ATOM 911 C C . LYS A 1 113 ? 8.747 3.593 -18.966 1.00 84.62 113 LYS A C 1
ATOM 913 O O . LYS A 1 113 ? 9.584 4.242 -19.589 1.00 84.62 113 LYS A O 1
ATOM 918 N N . ALA A 1 114 ? 9.000 3.089 -17.765 1.00 82.81 114 ALA A N 1
ATOM 919 C CA . ALA A 1 114 ? 10.283 3.166 -17.088 1.00 82.81 114 ALA A CA 1
ATOM 920 C C . ALA A 1 114 ? 10.900 1.767 -16.975 1.00 82.81 114 ALA A C 1
ATOM 922 O O . ALA A 1 114 ? 10.493 0.978 -16.128 1.00 82.81 114 ALA A O 1
ATOM 923 N N . SER A 1 115 ? 11.913 1.486 -17.795 1.00 84.50 115 SER A N 1
ATOM 924 C CA . SER A 1 115 ? 12.677 0.229 -17.759 1.00 84.50 115 SER A CA 1
ATOM 925 C C . SER A 1 115 ? 13.838 0.346 -16.778 1.00 84.50 115 SER A C 1
ATOM 927 O O . SER A 1 115 ? 14.676 1.236 -16.932 1.00 84.50 115 SER A O 1
ATOM 929 N N . LEU A 1 116 ? 13.867 -0.471 -15.731 1.00 80.69 116 LEU A N 1
ATOM 930 C CA . LEU A 1 116 ? 14.841 -0.429 -14.638 1.00 80.69 116 LEU A CA 1
ATOM 931 C C . LEU A 1 116 ? 15.726 -1.667 -14.660 1.00 80.69 116 LEU A C 1
ATOM 933 O O . LEU A 1 116 ? 15.200 -2.766 -14.712 1.00 80.69 116 LEU A O 1
ATOM 937 N N . HIS A 1 117 ? 17.043 -1.499 -14.565 1.00 78.94 117 HIS A N 1
ATOM 938 C CA . HIS A 1 117 ? 17.951 -2.640 -14.492 1.00 78.94 117 HIS A CA 1
ATOM 939 C C . HIS A 1 117 ? 17.950 -3.251 -13.080 1.00 78.94 117 HIS A C 1
ATOM 941 O O . HIS A 1 117 ? 17.992 -2.522 -12.083 1.00 78.94 117 HIS A O 1
ATOM 947 N N . TRP A 1 118 ? 17.885 -4.576 -13.005 1.00 73.62 118 TRP A N 1
ATOM 948 C CA . TRP A 1 118 ? 17.948 -5.382 -11.794 1.00 73.62 118 TRP A CA 1
ATOM 949 C C . TRP A 1 118 ? 19.313 -6.096 -11.719 1.00 73.62 118 TRP A C 1
ATOM 951 O O . TRP A 1 118 ? 19.767 -6.594 -12.743 1.00 73.62 118 TRP A O 1
ATOM 961 N N . PRO A 1 119 ? 19.972 -6.187 -10.547 1.00 64.06 119 PRO A N 1
ATOM 962 C CA . PRO A 1 119 ? 19.576 -5.631 -9.258 1.00 64.06 119 PRO A CA 1
ATOM 963 C C . PRO A 1 119 ? 19.683 -4.106 -9.244 1.00 64.06 119 PRO A C 1
ATOM 965 O O . PRO A 1 119 ? 20.604 -3.514 -9.801 1.00 64.06 119 PRO A O 1
ATOM 968 N N . ILE A 1 120 ? 18.726 -3.465 -8.575 1.00 61.97 120 ILE A N 1
ATOM 969 C CA . ILE A 1 120 ? 18.701 -2.011 -8.404 1.00 61.97 120 ILE A CA 1
ATOM 970 C C . ILE A 1 120 ? 19.810 -1.640 -7.402 1.00 61.97 120 ILE A C 1
ATOM 972 O O . ILE A 1 120 ? 19.572 -1.582 -6.190 1.00 61.97 120 ILE A O 1
ATOM 976 N N . SER A 1 121 ? 21.037 -1.473 -7.904 1.00 49.53 121 SER A N 1
ATOM 977 C CA . SER A 1 121 ? 22.193 -0.956 -7.155 1.00 49.53 121 SER A CA 1
ATOM 978 C C . SER A 1 121 ? 22.152 0.554 -6.962 1.00 49.53 121 SER A C 1
ATOM 980 O O . SER A 1 121 ? 21.467 1.271 -7.730 1.00 49.53 121 SER A O 1
#

InterPro domains:
  IPR003728 Ribosome maturation factor RimP [MF_01077] (5-120)
  IPR003728 Ribosome maturation factor RimP [PTHR33867] (2-112)
  IPR028989 Ribosome maturation factor RimP, N-terminal [PF02576] (2-61)
  IPR028998 Ribosome maturation factor RimP, C-terminal [PF17384] (64-112)
  IPR028998 Ribosome maturation factor RimP, C-terminal [cd01734] (59-113)
  IPR035956 RimP, N-terminal domain superfamily [G3DSA:3.30.300.70] (1-58)
  IPR035956 RimP, N-terminal domain superfamily [SSF75420] (1-61)
  IPR036847 Ribosome maturation factor RimP, C-terminal domain superfamily [SSF74942] (62-110)

Organism: Geodia barretti (NCBI:txid519541)

Sequence (121 aa):
MVDIELTGNRSQQIIQVYIEKSGGVLISDCVTVSRELGERLDEKDVTENSYRLEISSPGIERPLRKIQDFERYVGHRVRIRLKGRRKGKRKIVGKLVEVDENIVCVLLRNEEKASLHWPIS

Radius of gyration: 18.47 Å; chains: 1; bounding box: 48×28×44 Å